Protein AF-A0A453IBJ4-F1 (afdb_monomer_lite)

Organism: Aegilops tauschii subsp. strangulata (NCBI:txid200361)

Sequence (82 aa):
LGVGSSDDTPVEQPKKLYISPPNAKRFQLPDGRHLAYEEKGISADRARFSLVAPHSFLSSRLAGIPGISSSLLEEFGARLVT

Radius of gyration: 22.94 Å; chains: 1; bounding box: 53×32×70 Å

Secondary structure (DSSP, 8-state):
-----------PPPP--------SEEEE-TTS-EEEE-EEES-TTT-SEEEE-PPPTT--TTS--TT--HHHHHHTTEEEE-

Foldseek 3Di:
DDDDDPPPDDDDDDDDDDDDDPPFDWDADPVRDIDGKDKAEDDPVQAPEEDEDDDDPPDDNVVDDPPDDRVVCNVNSYMYMD

pLDDT: mean 85.96, std 14.51, range [41.84, 98.25]

Structure (mmCIF, N/CA/C/O backbone):
data_AF-A0A453IBJ4-F1
#
_entry.id   AF-A0A453IBJ4-F1
#
loop_
_atom_site.group_PDB
_atom_site.id
_atom_site.type_symbol
_atom_site.label_atom_id
_atom_site.label_alt_id
_atom_site.label_comp_id
_atom_site.label_asym_id
_atom_site.label_entity_id
_atom_site.label_seq_id
_atom_site.pdbx_PDB_ins_code
_atom_site.Cartn_x
_atom_site.Cartn_y
_atom_site.Cartn_z
_atom_site.occupancy
_atom_site.B_iso_or_equiv
_atom_site.auth_seq_id
_atom_site.auth_comp_id
_atom_site.auth_asym_id
_atom_site.auth_atom_id
_atom_site.pdbx_PDB_model_num
ATOM 1 N N . LEU A 1 1 ? 40.797 6.173 -55.462 1.00 41.84 1 LEU A N 1
ATOM 2 C CA . LEU A 1 1 ? 41.489 5.719 -54.232 1.00 41.84 1 LEU A CA 1
ATOM 3 C C . LEU A 1 1 ? 40.581 6.059 -53.057 1.00 41.84 1 LEU A C 1
ATOM 5 O O . LEU A 1 1 ? 39.902 7.073 -53.133 1.00 41.84 1 LEU A O 1
ATOM 9 N N . GLY A 1 2 ? 40.447 5.125 -52.117 1.00 43.78 2 GLY A N 1
ATOM 10 C CA . GLY A 1 2 ? 39.228 4.855 -51.347 1.00 43.78 2 GLY A CA 1
ATOM 11 C C . GLY A 1 2 ? 38.740 5.944 -50.388 1.00 43.78 2 GLY A C 1
ATOM 12 O O . GLY A 1 2 ? 39.524 6.656 -49.769 1.00 43.78 2 GLY A O 1
ATOM 13 N N . VAL A 1 3 ? 37.412 5.998 -50.279 1.00 53.31 3 VAL A N 1
ATOM 14 C CA . VAL A 1 3 ? 36.609 6.703 -49.274 1.00 53.31 3 VAL A CA 1
ATOM 15 C C . VAL A 1 3 ? 36.783 6.013 -47.921 1.00 53.31 3 VAL A C 1
ATOM 17 O O . VAL A 1 3 ? 36.611 4.800 -47.830 1.00 53.31 3 VAL A O 1
ATOM 20 N N . GLY A 1 4 ? 37.083 6.780 -46.875 1.00 47.41 4 GLY A N 1
ATOM 21 C CA . GLY A 1 4 ? 37.000 6.330 -45.488 1.00 47.41 4 GLY A CA 1
ATOM 22 C C . GLY A 1 4 ? 36.121 7.296 -44.709 1.00 47.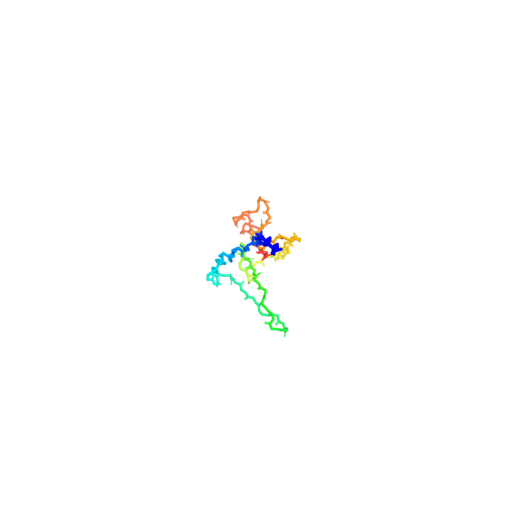41 4 GLY A C 1
ATOM 23 O O . GLY A 1 4 ? 36.625 8.295 -44.207 1.00 47.41 4 GLY A O 1
ATOM 24 N N . SER A 1 5 ? 34.811 7.037 -44.648 1.00 57.19 5 SER A N 1
ATOM 25 C CA . SER A 1 5 ? 33.950 7.694 -43.663 1.00 57.19 5 SER A CA 1
ATOM 26 C C . SER A 1 5 ? 34.156 6.985 -42.332 1.00 57.19 5 SER A C 1
ATOM 28 O O . SER A 1 5 ? 33.793 5.819 -42.179 1.00 57.19 5 SER A O 1
ATOM 30 N N . SER A 1 6 ? 34.785 7.672 -41.388 1.00 62.25 6 SER A N 1
ATOM 31 C CA . SER A 1 6 ? 34.799 7.277 -39.986 1.00 62.25 6 SER A CA 1
ATOM 32 C C . SER A 1 6 ? 33.363 7.316 -39.464 1.00 62.25 6 SER A C 1
ATOM 34 O O . SER A 1 6 ? 32.761 8.384 -39.367 1.00 62.25 6 SER A O 1
ATOM 36 N N . ASP A 1 7 ? 32.810 6.133 -39.217 1.00 62.28 7 ASP A N 1
ATOM 37 C CA . ASP A 1 7 ? 31.461 5.927 -38.703 1.00 62.28 7 ASP A CA 1
ATOM 38 C C . ASP A 1 7 ? 31.463 6.254 -37.197 1.00 62.28 7 ASP A C 1
ATOM 40 O O . ASP A 1 7 ? 31.793 5.419 -36.355 1.00 62.28 7 ASP A O 1
ATOM 44 N N . ASP A 1 8 ? 31.183 7.515 -36.860 1.00 65.38 8 ASP A N 1
ATOM 45 C CA . ASP A 1 8 ? 31.049 8.016 -35.484 1.00 65.38 8 ASP A CA 1
ATOM 46 C C . ASP A 1 8 ? 29.666 7.632 -34.923 1.00 65.38 8 ASP A C 1
ATOM 48 O O . ASP A 1 8 ? 28.816 8.472 -34.622 1.00 65.38 8 ASP A O 1
ATOM 52 N N . THR A 1 9 ? 29.389 6.332 -34.807 1.00 66.94 9 THR A N 1
ATOM 53 C CA . THR A 1 9 ? 28.206 5.864 -34.069 1.00 66.94 9 THR A CA 1
ATOM 54 C C . THR A 1 9 ? 28.441 6.023 -32.563 1.00 66.94 9 THR A C 1
ATOM 56 O O . THR A 1 9 ? 29.356 5.388 -32.029 1.00 66.94 9 THR A O 1
ATOM 59 N N . PRO A 1 10 ? 27.631 6.818 -31.834 1.00 66.69 10 PRO A N 1
ATOM 60 C CA . PRO A 1 10 ? 27.779 6.966 -30.392 1.00 66.69 10 PRO A CA 1
ATOM 61 C C . PRO A 1 10 ? 27.448 5.639 -29.704 1.00 66.69 10 PRO A C 1
ATOM 63 O O . PRO A 1 10 ? 26.311 5.169 -29.748 1.00 66.69 10 PRO A O 1
ATOM 66 N N . VAL A 1 11 ? 28.437 5.024 -29.058 1.00 74.44 11 VAL A N 1
ATOM 67 C CA . VAL A 1 11 ? 28.224 3.826 -28.239 1.00 74.44 11 VAL A CA 1
ATOM 68 C C . VAL A 1 11 ? 27.516 4.253 -26.950 1.00 74.44 11 VAL A C 1
ATOM 70 O O . VAL A 1 11 ? 28.106 4.934 -26.109 1.00 74.44 11 VAL A O 1
ATOM 73 N N . GLU A 1 12 ? 26.242 3.880 -26.794 1.00 74.56 12 GLU A N 1
ATOM 74 C CA . GLU A 1 12 ? 25.489 4.140 -25.563 1.00 74.56 12 GLU A CA 1
ATOM 75 C C . GLU A 1 12 ? 26.152 3.390 -24.399 1.00 74.56 12 GLU A C 1
ATOM 77 O O . GLU A 1 12 ? 2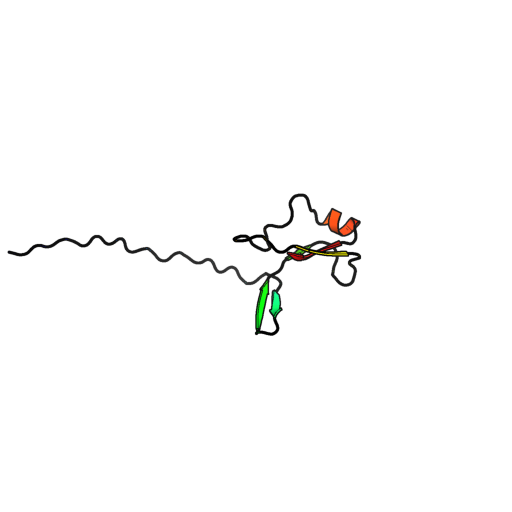6.278 2.163 -24.406 1.00 74.56 12 GLU A O 1
ATOM 82 N N . GLN A 1 13 ? 26.627 4.135 -23.399 1.00 77.50 13 GLN A N 1
ATOM 83 C CA . GLN A 1 13 ? 27.310 3.536 -22.258 1.00 77.50 13 GLN A CA 1
ATOM 84 C C . GLN A 1 13 ? 26.316 2.788 -21.352 1.00 77.50 13 GLN A C 1
ATOM 86 O O . GLN A 1 13 ? 25.205 3.279 -21.125 1.00 77.50 13 GLN A O 1
ATOM 91 N N . PRO A 1 14 ? 26.703 1.632 -20.774 1.00 75.38 14 PRO A N 1
ATOM 92 C CA . PRO A 1 14 ? 25.829 0.861 -19.898 1.00 75.38 14 PRO A CA 1
ATOM 93 C C . PRO A 1 14 ? 25.320 1.702 -18.720 1.00 75.38 14 PRO A C 1
ATOM 95 O O . PRO A 1 14 ? 26.102 2.193 -17.901 1.00 75.38 14 PRO A O 1
ATOM 98 N N . LYS A 1 15 ? 23.995 1.847 -18.595 1.00 81.31 15 LYS A N 1
ATOM 99 C CA . LYS A 1 15 ? 23.381 2.500 -17.431 1.00 81.31 15 LYS A CA 1
ATOM 100 C C . LYS A 1 15 ? 23.672 1.682 -16.175 1.00 81.31 15 LYS A C 1
ATOM 102 O O . LYS A 1 15 ? 23.314 0.509 -16.080 1.00 81.31 15 LYS A O 1
ATOM 107 N N . LYS A 1 16 ? 24.297 2.322 -15.185 1.00 79.38 16 LYS A N 1
ATOM 108 C CA . LYS A 1 16 ? 24.574 1.722 -13.878 1.00 79.38 16 LYS A CA 1
ATOM 109 C C . LYS A 1 16 ? 23.255 1.428 -13.155 1.00 79.38 16 LYS A C 1
ATOM 111 O O . LYS A 1 16 ? 22.574 2.344 -12.702 1.00 79.38 16 LYS A O 1
ATOM 116 N N . LEU A 1 17 ? 22.901 0.149 -13.049 1.00 73.81 17 LEU A N 1
ATOM 117 C CA . LEU A 1 17 ? 21.704 -0.302 -12.344 1.00 73.81 17 LEU A CA 1
ATOM 118 C C . LEU A 1 17 ? 22.014 -0.434 -10.844 1.00 73.81 17 LEU A C 1
ATOM 120 O O . LEU A 1 17 ? 22.783 -1.305 -10.439 1.00 73.81 17 LEU A O 1
ATOM 124 N N . TYR A 1 18 ? 21.433 0.426 -10.006 1.00 69.56 18 TYR A N 1
ATOM 125 C CA . TYR A 1 18 ? 21.497 0.257 -8.553 1.00 69.56 18 TYR A CA 1
ATOM 126 C C . TYR A 1 18 ? 20.417 -0.729 -8.109 1.00 69.56 18 TYR A C 1
ATOM 128 O O . TYR A 1 18 ? 19.235 -0.395 -8.063 1.00 69.56 18 TYR A O 1
ATOM 136 N N . ILE A 1 19 ? 20.829 -1.953 -7.780 1.00 68.94 19 ILE A N 1
ATOM 137 C CA . ILE A 1 19 ? 19.947 -2.958 -7.185 1.00 68.94 19 ILE A CA 1
ATOM 138 C C . ILE A 1 19 ? 19.987 -2.755 -5.670 1.00 68.94 19 ILE A C 1
ATOM 140 O O . ILE A 1 19 ? 20.929 -3.176 -5.000 1.00 68.94 19 ILE A O 1
ATOM 144 N N . SER A 1 20 ? 18.987 -2.069 -5.119 1.00 58.47 20 SER A N 1
ATOM 145 C CA . SER A 1 20 ? 18.809 -2.014 -3.667 1.00 58.47 20 SER A CA 1
ATOM 146 C C . SER A 1 20 ? 18.465 -3.412 -3.133 1.00 58.47 20 SER A C 1
ATOM 148 O O . SER A 1 20 ? 17.708 -4.137 -3.787 1.00 58.47 20 SER A O 1
ATOM 150 N N . PRO A 1 21 ? 18.978 -3.812 -1.955 1.00 59.31 21 PRO A N 1
ATOM 151 C CA . PRO A 1 21 ? 18.584 -5.072 -1.334 1.00 59.31 21 PRO A CA 1
ATOM 152 C C . PRO A 1 21 ? 17.056 -5.113 -1.155 1.00 59.31 21 PRO A C 1
ATOM 154 O 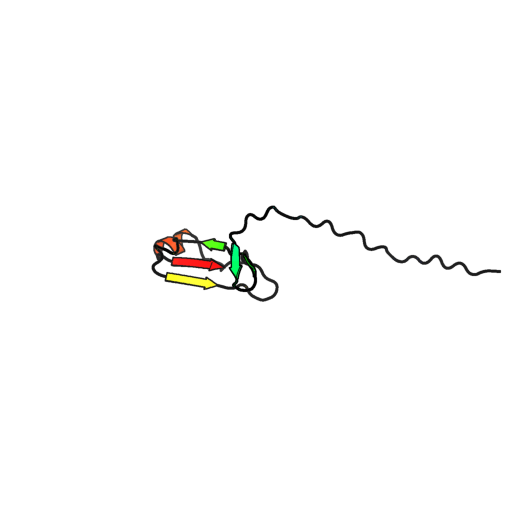O . PRO A 1 21 ? 16.450 -4.073 -0.873 1.00 59.31 21 PRO A O 1
ATOM 157 N N . PRO A 1 22 ? 16.409 -6.279 -1.332 1.00 64.56 22 PRO A N 1
ATOM 158 C CA . PRO A 1 22 ? 14.956 -6.374 -1.342 1.00 64.56 22 PRO A CA 1
ATOM 159 C C . PRO A 1 22 ? 14.409 -6.224 0.082 1.00 64.56 22 PRO A C 1
ATOM 161 O O . PRO A 1 22 ? 14.163 -7.200 0.782 1.00 64.56 22 PRO A O 1
ATOM 164 N N . ASN A 1 23 ? 14.227 -4.978 0.507 1.00 71.69 23 ASN A N 1
ATOM 165 C CA . ASN A 1 23 ? 13.685 -4.599 1.812 1.00 71.69 23 ASN A CA 1
ATOM 166 C C . ASN A 1 23 ? 12.149 -4.505 1.824 1.00 71.69 23 ASN A C 1
ATOM 168 O O . ASN A 1 23 ? 11.545 -4.314 2.876 1.00 71.69 23 ASN A O 1
ATOM 172 N N . ALA A 1 24 ? 11.510 -4.619 0.659 1.00 83.94 24 ALA A N 1
ATOM 173 C CA . ALA A 1 24 ? 10.066 -4.519 0.533 1.00 83.94 24 ALA A CA 1
ATOM 174 C C . ALA A 1 24 ? 9.374 -5.774 1.075 1.00 83.94 24 ALA A C 1
ATOM 176 O O . ALA A 1 24 ? 9.756 -6.898 0.722 1.00 83.94 24 ALA A O 1
ATOM 177 N N . LYS A 1 25 ? 8.291 -5.581 1.841 1.00 89.81 25 LYS A N 1
ATOM 178 C CA . LYS A 1 25 ? 7.332 -6.659 2.090 1.00 89.81 25 LYS A CA 1
ATOM 179 C C . LYS A 1 25 ? 6.764 -7.121 0.751 1.00 89.81 25 LYS A C 1
ATOM 181 O O . LYS A 1 25 ? 6.485 -6.314 -0.138 1.00 89.81 25 LYS A O 1
ATOM 186 N N . ARG A 1 26 ? 6.650 -8.436 0.593 1.00 92.31 26 ARG A N 1
ATOM 187 C CA . ARG A 1 26 ? 6.187 -9.083 -0.634 1.00 92.31 26 ARG A CA 1
ATOM 188 C C . ARG A 1 26 ? 5.228 -10.200 -0.279 1.00 92.31 26 ARG A C 1
ATOM 190 O O . ARG A 1 26 ? 5.437 -10.880 0.721 1.00 92.31 26 ARG A O 1
ATOM 197 N N . PHE A 1 27 ? 4.235 -10.414 -1.127 1.00 91.94 27 PHE A N 1
ATOM 198 C CA . PHE A 1 27 ? 3.451 -11.642 -1.116 1.00 91.94 27 PHE A CA 1
ATOM 199 C C . PHE A 1 27 ? 3.504 -12.303 -2.491 1.00 91.94 27 PHE A C 1
ATOM 201 O O . PHE A 1 27 ? 3.652 -11.628 -3.513 1.00 91.94 27 PHE A O 1
ATOM 208 N N . GLN A 1 28 ? 3.445 -13.631 -2.502 1.00 94.94 28 GLN A N 1
ATOM 209 C CA . GLN A 1 28 ? 3.488 -14.422 -3.723 1.00 94.94 28 GLN A CA 1
ATOM 210 C C . GLN A 1 28 ? 2.064 -14.638 -4.242 1.00 94.94 28 GLN A C 1
ATOM 212 O O . GLN A 1 28 ? 1.163 -15.002 -3.487 1.00 94.94 28 GLN A O 1
ATOM 217 N N . LEU A 1 29 ? 1.864 -14.383 -5.530 1.00 94.88 29 LEU A N 1
ATOM 218 C CA . LEU A 1 29 ? 0.627 -14.664 -6.245 1.00 94.88 29 LEU A CA 1
ATOM 219 C C . LEU A 1 29 ? 0.543 -16.158 -6.599 1.00 94.88 29 LEU A C 1
ATOM 221 O O . LEU A 1 29 ? 1.581 -16.822 -6.672 1.00 94.88 29 LEU A O 1
ATOM 225 N N . PRO A 1 30 ? -0.660 -16.695 -6.883 1.00 98.06 30 PRO A N 1
ATOM 226 C CA . PRO A 1 30 ? -0.825 -18.104 -7.254 1.00 98.06 30 PRO A CA 1
ATOM 227 C C . PRO A 1 30 ? -0.002 -18.545 -8.474 1.00 98.06 30 PRO A C 1
ATOM 229 O O . PRO A 1 30 ? 0.334 -19.717 -8.597 1.00 98.06 30 PRO A O 1
ATOM 232 N N . ASP A 1 31 ? 0.348 -17.612 -9.362 1.00 97.50 31 ASP A N 1
ATOM 233 C CA . ASP A 1 31 ? 1.175 -17.853 -10.552 1.00 97.50 31 ASP A CA 1
ATOM 234 C C . ASP A 1 31 ? 2.692 -17.753 -10.291 1.00 97.50 31 ASP A C 1
ATOM 236 O O . ASP A 1 31 ? 3.498 -17.811 -11.218 1.00 97.50 31 ASP A O 1
ATOM 240 N N . GLY A 1 32 ? 3.098 -17.578 -9.032 1.00 96.62 32 GLY A N 1
ATOM 241 C CA . GLY A 1 32 ? 4.492 -17.501 -8.609 1.00 96.62 32 GLY A CA 1
ATOM 242 C C . GLY A 1 32 ? 5.121 -16.106 -8.678 1.00 96.62 32 GLY A C 1
ATOM 243 O O . GLY A 1 32 ? 6.229 -15.922 -8.165 1.00 96.62 32 GLY A O 1
ATOM 244 N N . ARG A 1 33 ? 4.442 -15.100 -9.249 1.00 94.81 33 ARG A N 1
ATOM 245 C CA . ARG A 1 33 ? 4.931 -13.711 -9.238 1.00 94.81 33 ARG A CA 1
ATOM 246 C C . ARG A 1 33 ? 4.875 -13.121 -7.828 1.00 94.81 33 ARG A C 1
ATOM 248 O O . ARG A 1 33 ? 4.074 -13.537 -6.999 1.00 94.81 33 ARG A O 1
ATOM 255 N N . HIS A 1 34 ? 5.714 -12.124 -7.554 1.00 92.75 34 HIS A N 1
ATOM 256 C CA . HIS A 1 34 ? 5.739 -11.431 -6.263 1.00 92.75 34 HIS A CA 1
ATOM 257 C C . HIS A 1 34 ? 5.180 -10.019 -6.406 1.00 92.75 34 HIS A C 1
ATOM 259 O O . HIS A 1 34 ? 5.657 -9.258 -7.247 1.00 92.75 34 HIS A O 1
ATOM 265 N N . LEU A 1 35 ? 4.230 -9.650 -5.547 1.00 92.69 35 LEU A N 1
ATOM 266 C CA . LEU A 1 35 ? 3.760 -8.275 -5.430 1.00 92.69 35 LEU A CA 1
ATOM 267 C C . LEU A 1 35 ? 4.397 -7.623 -4.202 1.00 92.69 35 LEU A C 1
ATOM 269 O O . LEU A 1 35 ? 4.250 -8.108 -3.079 1.00 92.69 35 LEU A O 1
ATOM 273 N N . ALA A 1 36 ? 5.145 -6.545 -4.430 1.00 93.31 36 ALA A N 1
ATOM 274 C CA . ALA A 1 36 ? 5.714 -5.728 -3.367 1.00 93.31 36 ALA A CA 1
ATOM 275 C C . ALA A 1 36 ? 4.694 -4.683 -2.918 1.00 93.31 36 ALA A C 1
ATOM 277 O O . ALA A 1 36 ? 4.084 -4.036 -3.764 1.00 93.31 36 ALA A O 1
ATOM 278 N N . TYR A 1 37 ? 4.567 -4.493 -1.610 1.00 93.88 37 TYR A N 1
ATOM 279 C CA . TYR A 1 37 ? 3.619 -3.549 -1.026 1.00 93.88 37 TYR A CA 1
ATOM 280 C C . TYR A 1 37 ? 4.244 -2.785 0.141 1.00 93.88 37 TYR A C 1
ATOM 282 O O . TYR A 1 37 ? 5.281 -3.180 0.689 1.00 93.88 37 TYR A O 1
ATOM 290 N N . GLU A 1 38 ? 3.618 -1.676 0.510 1.00 92.19 38 GLU A N 1
ATOM 291 C CA . GLU A 1 38 ? 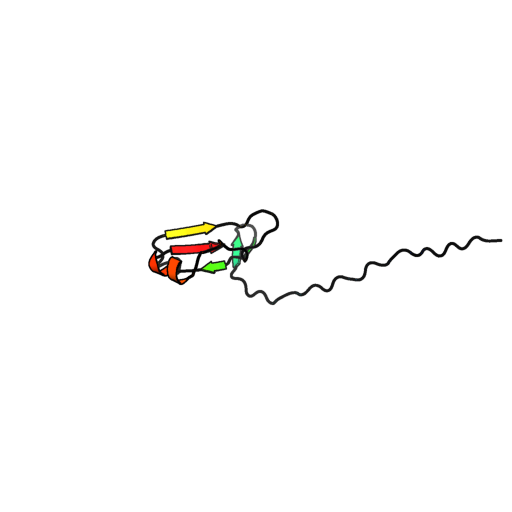3.874 -0.961 1.754 1.00 92.19 38 GLU A CA 1
ATOM 292 C C . GLU A 1 38 ? 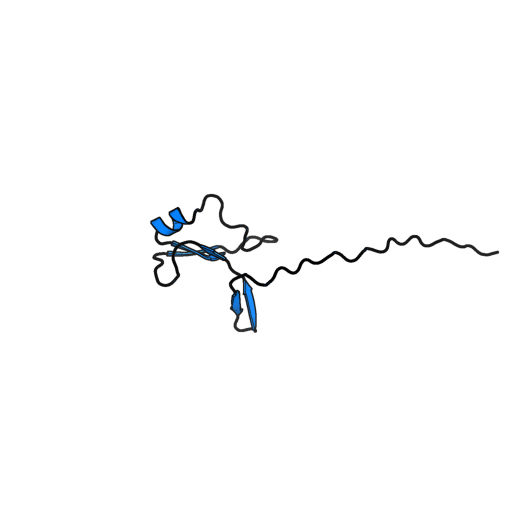2.625 -0.984 2.634 1.00 92.19 38 GLU A C 1
ATOM 294 O O . GLU A 1 38 ? 1.501 -1.015 2.144 1.00 92.19 38 GLU A O 1
ATOM 299 N N . GLU A 1 39 ? 2.820 -1.034 3.949 1.00 93.81 39 GLU A N 1
ATOM 300 C CA . GLU A 1 39 ? 1.732 -1.080 4.922 1.00 93.81 39 GLU A CA 1
ATOM 301 C C . GLU A 1 39 ? 1.946 0.002 5.975 1.00 93.81 39 GLU A C 1
ATOM 303 O O . GLU A 1 39 ? 3.046 0.121 6.520 1.00 93.81 39 GLU A O 1
ATOM 308 N N . LYS A 1 40 ? 0.894 0.776 6.251 1.00 94.25 40 LYS A N 1
ATOM 309 C CA . LYS A 1 40 ? 0.885 1.882 7.214 1.00 94.25 40 LYS A CA 1
ATOM 310 C C . LYS A 1 40 ? -0.335 1.788 8.130 1.00 94.25 40 LYS A C 1
ATOM 312 O O . LYS A 1 40 ? -1.389 1.297 7.719 1.00 94.25 40 LYS A O 1
ATOM 317 N N . GLY A 1 41 ? -0.199 2.318 9.343 1.00 95.75 41 GLY A N 1
ATOM 318 C CA . GLY A 1 41 ? -1.252 2.304 10.359 1.00 95.75 41 GLY A CA 1
ATOM 319 C C . GLY A 1 41 ? -1.287 1.001 11.155 1.00 95.75 41 GLY A C 1
ATOM 320 O O . GLY A 1 41 ? -0.247 0.412 11.454 1.00 95.75 41 GLY A O 1
ATOM 321 N N . ILE A 1 42 ? -2.493 0.562 11.512 1.00 97.19 42 ILE A N 1
ATOM 322 C CA . ILE A 1 42 ? -2.704 -0.606 12.374 1.00 97.19 42 ILE A CA 1
ATOM 323 C C . ILE A 1 42 ? -2.544 -1.912 11.583 1.00 97.19 42 ILE A C 1
ATOM 325 O O . ILE A 1 42 ? -2.891 -2.001 10.407 1.00 97.19 42 ILE A O 1
ATOM 329 N N . SER A 1 43 ? -2.026 -2.948 12.244 1.00 95.38 43 SER A N 1
ATOM 330 C CA . SER A 1 43 ? -1.870 -4.288 11.673 1.00 95.38 43 SER A CA 1
ATOM 331 C C . SER A 1 43 ? -3.216 -4.916 11.286 1.00 95.38 43 SER A C 1
ATOM 333 O O . SER A 1 43 ? -4.252 -4.618 11.880 1.00 95.38 43 SER A O 1
ATOM 335 N N . ALA A 1 44 ? -3.209 -5.803 10.285 1.00 95.31 44 ALA A N 1
ATOM 336 C CA . ALA A 1 44 ? -4.430 -6.367 9.692 1.00 95.31 44 ALA A CA 1
ATOM 337 C C . ALA A 1 44 ? -5.373 -7.053 10.696 1.00 95.31 44 ALA A C 1
ATOM 339 O O . ALA A 1 44 ? -6.584 -7.001 10.527 1.00 95.31 44 ALA A O 1
ATOM 340 N N . ASP A 1 45 ? -4.823 -7.665 11.741 1.00 96.81 45 ASP A N 1
ATOM 341 C CA . ASP A 1 45 ? -5.549 -8.360 12.808 1.00 96.81 45 ASP A CA 1
ATOM 342 C C . ASP A 1 45 ? -6.305 -7.418 13.759 1.00 96.81 45 ASP A C 1
ATOM 344 O O . ASP A 1 45 ? -7.259 -7.834 14.411 1.00 96.81 45 ASP A O 1
ATOM 348 N N . ARG A 1 46 ? -5.892 -6.148 13.836 1.00 96.81 46 ARG A N 1
ATOM 349 C CA . ARG A 1 46 ? -6.464 -5.138 14.744 1.00 96.81 46 ARG A CA 1
ATOM 350 C C . ARG A 1 46 ? -7.190 -4.012 14.020 1.00 96.81 46 ARG A C 1
ATOM 352 O O . ARG A 1 46 ? -7.854 -3.201 14.662 1.00 96.81 46 ARG A O 1
ATOM 359 N N . ALA A 1 47 ? -7.032 -3.917 12.706 1.00 98.00 47 ALA A N 1
ATOM 360 C CA . ALA A 1 47 ? -7.594 -2.831 11.930 1.00 98.00 47 ALA A CA 1
ATOM 361 C C . ALA A 1 47 ? -9.124 -2.934 11.867 1.00 98.00 47 ALA A C 1
ATOM 363 O O . ALA A 1 47 ? -9.683 -3.945 11.449 1.00 98.00 47 ALA A O 1
ATOM 364 N N . ARG A 1 48 ? -9.804 -1.843 12.221 1.00 98.25 48 ARG A N 1
ATOM 365 C CA . ARG A 1 48 ? -11.251 -1.674 12.049 1.00 98.25 48 ARG A CA 1
ATOM 366 C C . ARG A 1 48 ? -11.618 -1.497 10.576 1.00 98.25 48 ARG A C 1
ATOM 368 O O . ARG A 1 48 ? -12.673 -1.951 10.145 1.00 98.25 48 ARG A O 1
ATOM 375 N N . PHE A 1 49 ? -10.737 -0.852 9.810 1.00 97.62 49 PHE A N 1
ATOM 376 C CA . PHE A 1 49 ? -10.882 -0.664 8.370 1.00 97.62 49 PHE A CA 1
ATOM 377 C C . PHE A 1 49 ? -9.581 -1.020 7.657 1.00 97.62 49 PHE A C 1
ATOM 379 O O . PHE A 1 49 ? -8.504 -0.619 8.091 1.00 97.62 49 PHE A O 1
ATOM 386 N N . SER A 1 50 ? -9.677 -1.740 6.540 1.00 97.31 50 SER A N 1
ATOM 387 C CA . SER A 1 50 ? -8.541 -2.011 5.656 1.00 97.31 50 SER A CA 1
ATOM 388 C C . SER A 1 50 ? -8.781 -1.378 4.294 1.00 97.31 50 SER A C 1
ATOM 390 O O . SER A 1 50 ? -9.779 -1.672 3.640 1.00 97.31 50 SER A O 1
ATOM 392 N N . LEU A 1 51 ? -7.851 -0.526 3.868 1.00 95.81 51 LEU A N 1
ATOM 393 C CA . LEU A 1 51 ? -7.868 0.143 2.574 1.00 95.81 51 LEU A CA 1
ATOM 394 C C . LEU A 1 51 ? -6.695 -0.342 1.724 1.00 95.81 51 LEU A C 1
ATOM 396 O O . LEU A 1 51 ? -5.559 -0.418 2.196 1.00 95.81 51 LEU A O 1
ATOM 400 N N . VAL A 1 52 ? -6.977 -0.636 0.458 1.00 95.19 52 VAL A N 1
ATOM 401 C CA . VAL A 1 52 ? -5.966 -0.942 -0.558 1.00 95.19 52 VAL A CA 1
ATOM 402 C C . VAL A 1 52 ? -5.998 0.180 -1.584 1.00 95.19 52 VAL A C 1
ATOM 404 O O . VAL A 1 52 ? -7.033 0.418 -2.204 1.00 95.19 52 VAL A O 1
ATOM 407 N N . ALA A 1 53 ? -4.877 0.871 -1.749 1.00 94.00 53 ALA A N 1
ATOM 408 C CA . ALA A 1 53 ? -4.744 1.999 -2.658 1.00 94.00 53 ALA A CA 1
ATOM 409 C C . ALA A 1 53 ? -3.637 1.700 -3.680 1.00 94.00 53 ALA A C 1
ATOM 411 O O . ALA A 1 53 ? -2.478 2.046 -3.446 1.00 94.00 53 ALA A O 1
ATOM 412 N N . PRO A 1 54 ? -3.967 1.037 -4.804 1.00 93.06 54 PRO A N 1
ATOM 413 C CA . PRO A 1 54 ? -2.996 0.816 -5.862 1.00 93.06 54 PRO A CA 1
ATOM 414 C C . PRO A 1 54 ? -2.560 2.157 -6.452 1.00 93.06 54 PRO A C 1
ATOM 416 O O . PRO A 1 54 ? -3.357 3.083 -6.614 1.00 93.06 54 PRO A O 1
ATOM 419 N N . HIS A 1 55 ? -1.284 2.255 -6.798 1.00 91.31 55 HIS A N 1
ATOM 420 C CA . HIS A 1 55 ? -0.758 3.447 -7.439 1.00 91.31 55 HIS A CA 1
ATOM 421 C C . HIS A 1 55 ? -1.210 3.547 -8.905 1.00 91.31 55 HIS A C 1
ATOM 423 O O . HIS A 1 55 ? -1.454 2.546 -9.582 1.00 91.31 55 HIS A O 1
ATOM 429 N N . SER A 1 56 ? -1.262 4.773 -9.424 1.00 91.50 56 SER A N 1
ATOM 430 C CA . SER A 1 56 ? -1.554 5.039 -10.836 1.00 91.50 56 SER A CA 1
ATOM 431 C C . SER A 1 56 ? -0.446 4.534 -11.775 1.00 91.50 56 SER A C 1
ATOM 433 O O . SER A 1 56 ? 0.640 4.123 -11.348 1.00 91.50 56 SER A O 1
ATOM 435 N N . PHE A 1 57 ? -0.722 4.585 -13.082 1.00 94.31 57 PHE A N 1
ATOM 436 C CA . PHE A 1 57 ? 0.224 4.221 -14.138 1.00 94.31 57 PHE A CA 1
ATOM 437 C C . PHE A 1 57 ? 1.557 4.983 -14.005 1.00 94.31 57 PHE A C 1
ATOM 439 O O . PHE A 1 57 ? 1.565 6.167 -13.674 1.00 94.31 57 PHE A O 1
ATOM 446 N N . LEU A 1 58 ? 2.676 4.289 -14.251 1.00 92.62 58 LEU A N 1
ATOM 447 C CA . LEU A 1 58 ? 4.060 4.790 -14.117 1.00 92.62 58 LEU A CA 1
ATOM 448 C C . LEU A 1 58 ? 4.472 5.269 -12.713 1.00 92.62 58 LEU A C 1
ATOM 450 O O . LEU A 1 58 ? 5.498 5.929 -12.565 1.00 92.62 58 LEU A O 1
ATOM 454 N N . SER A 1 59 ? 3.708 4.920 -11.680 1.00 92.50 59 SER A N 1
ATOM 455 C CA . SER A 1 59 ? 4.039 5.224 -10.288 1.00 92.50 59 SER A CA 1
ATOM 456 C C . SER A 1 59 ? 4.548 3.981 -9.541 1.00 92.50 59 SER A C 1
ATOM 458 O O . SER A 1 59 ? 4.872 2.958 -10.146 1.00 92.50 59 SER A O 1
ATOM 460 N N . SER A 1 60 ? 4.664 4.073 -8.217 1.00 91.25 60 SER A N 1
ATOM 461 C CA . SER A 1 60 ? 5.068 2.965 -7.351 1.00 91.25 60 SER A CA 1
ATOM 462 C C . SER A 1 60 ? 4.306 2.978 -6.029 1.00 91.25 60 SER A C 1
ATOM 464 O O . SER A 1 60 ? 3.715 3.991 -5.650 1.00 91.25 60 SER A O 1
ATOM 466 N N . ARG A 1 61 ? 4.404 1.878 -5.275 1.00 90.75 61 ARG A N 1
ATOM 467 C CA . ARG A 1 61 ? 3.861 1.742 -3.911 1.00 90.75 61 ARG A CA 1
ATOM 468 C C . ARG A 1 61 ? 4.290 2.852 -2.938 1.00 90.75 61 ARG A C 1
ATOM 470 O O . ARG A 1 61 ? 3.623 3.071 -1.934 1.00 90.75 61 ARG A O 1
ATOM 477 N N . LEU A 1 62 ? 5.393 3.552 -3.233 1.00 90.12 62 LEU A N 1
ATOM 478 C CA . LEU A 1 62 ? 5.943 4.621 -2.394 1.00 90.12 62 LEU A CA 1
ATOM 479 C C . LEU A 1 62 ? 5.248 5.975 -2.600 1.00 90.12 62 LEU A C 1
ATOM 481 O O . LEU A 1 62 ? 5.471 6.886 -1.809 1.00 90.12 62 LEU A O 1
ATOM 485 N N . ALA A 1 63 ? 4.426 6.129 -3.645 1.00 89.38 63 ALA A N 1
ATOM 486 C CA . ALA A 1 63 ? 3.750 7.397 -3.923 1.00 89.38 63 ALA A CA 1
ATOM 487 C C . ALA A 1 63 ? 2.786 7.802 -2.796 1.00 89.38 63 ALA A C 1
ATOM 489 O O . ALA A 1 63 ? 2.694 8.980 -2.457 1.00 89.38 63 ALA A O 1
ATOM 490 N N . GLY A 1 64 ? 2.121 6.818 -2.179 1.00 84.31 64 GLY A N 1
ATOM 491 C CA . GLY A 1 64 ? 1.209 7.034 -1.060 1.00 84.31 64 GLY A CA 1
ATOM 492 C C . GLY A 1 64 ? 0.010 7.930 -1.396 1.00 84.31 64 GLY A C 1
ATOM 493 O O . GLY A 1 64 ? -0.284 8.214 -2.555 1.00 84.31 64 GLY A O 1
ATOM 494 N N . ILE A 1 65 ? -0.693 8.366 -0.347 1.00 88.44 65 ILE A N 1
ATOM 495 C CA . ILE A 1 65 ? -1.795 9.331 -0.430 1.00 88.44 65 ILE A CA 1
ATOM 496 C C . ILE A 1 65 ? -1.350 10.598 0.314 1.00 88.44 65 ILE A C 1
ATOM 498 O O . ILE A 1 65 ? -1.056 10.513 1.512 1.00 88.44 65 ILE A O 1
ATOM 502 N N . PRO A 1 66 ? -1.275 11.764 -0.353 1.00 89.88 66 PRO A N 1
ATOM 503 C CA . PRO A 1 66 ? -0.904 13.016 0.299 1.00 89.88 66 PRO A CA 1
ATOM 504 C C . PRO A 1 66 ? -1.809 13.343 1.493 1.00 89.88 66 PRO A C 1
ATOM 506 O O . PRO A 1 66 ? -3.021 13.152 1.435 1.00 89.88 66 PRO A O 1
ATOM 509 N N . GLY A 1 67 ? -1.217 13.851 2.576 1.00 90.69 67 GLY A N 1
ATOM 510 C CA . GLY A 1 67 ? -1.946 14.244 3.788 1.00 90.69 67 GLY A CA 1
ATOM 511 C C . GLY A 1 67 ? -2.295 13.100 4.746 1.00 90.69 67 GLY A C 1
ATOM 512 O O . GLY A 1 67 ? -2.782 13.369 5.839 1.00 90.69 67 GLY A O 1
ATOM 513 N N . ILE A 1 68 ? -2.007 11.842 4.395 1.00 93.44 68 ILE A N 1
ATOM 514 C CA . ILE A 1 68 ? -2.197 10.704 5.301 1.00 93.44 68 ILE A CA 1
ATOM 515 C C . ILE A 1 68 ? -0.944 10.487 6.154 1.00 93.44 68 ILE A C 1
ATOM 517 O O . ILE A 1 68 ? 0.130 10.174 5.638 1.00 93.44 68 ILE A O 1
ATOM 521 N N . SER A 1 69 ? -1.100 10.612 7.473 1.00 93.94 69 SER A N 1
ATOM 522 C CA . SER A 1 69 ? -0.076 10.276 8.466 1.00 93.94 69 SER A CA 1
ATOM 523 C C . SER A 1 69 ? -0.364 8.935 9.145 1.00 93.94 69 SER A C 1
ATOM 525 O O . SER A 1 69 ? -1.506 8.473 9.190 1.00 93.94 69 SER A O 1
ATOM 527 N N . SER A 1 70 ? 0.666 8.320 9.733 1.00 92.50 70 SER A N 1
ATOM 528 C CA . SER A 1 70 ? 0.493 7.102 10.537 1.00 92.50 70 SER A CA 1
ATOM 529 C C . SER A 1 70 ? -0.405 7.337 11.751 1.00 92.50 70 SER A C 1
ATOM 531 O O . SER A 1 70 ? -1.264 6.510 12.023 1.00 92.50 70 SER A O 1
ATOM 533 N N . SER A 1 71 ? -0.272 8.483 12.429 1.00 96.31 71 SER A N 1
ATOM 534 C CA . SER A 1 71 ? -1.088 8.811 13.606 1.00 96.31 71 SER A CA 1
ATOM 535 C C . SER A 1 71 ? -2.581 8.894 13.281 1.00 96.31 71 SER A C 1
ATOM 537 O O . SER A 1 71 ? -3.399 8.400 14.047 1.00 96.31 71 SER A O 1
ATOM 539 N N . LEU A 1 72 ? -2.936 9.459 12.121 1.00 96.56 72 LEU A N 1
ATOM 540 C CA . LEU A 1 72 ? -4.321 9.52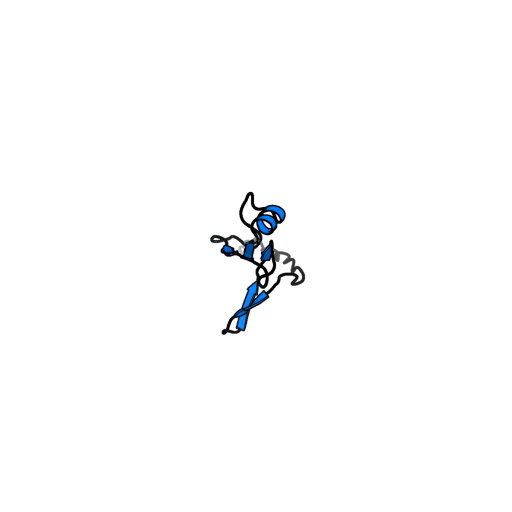0 11.655 1.00 96.56 72 LEU A CA 1
ATOM 541 C C . LEU A 1 72 ? -4.871 8.118 11.372 1.00 96.56 72 LEU A C 1
ATOM 543 O O . LEU A 1 72 ? -5.995 7.795 11.745 1.00 96.56 72 LEU A O 1
ATOM 547 N N . LEU A 1 73 ? -4.076 7.268 10.717 1.00 97.38 73 LEU A N 1
ATOM 548 C CA . LEU A 1 73 ? -4.473 5.883 10.469 1.00 97.38 73 LEU A CA 1
ATOM 549 C C . LEU A 1 73 ? -4.684 5.127 11.788 1.00 97.38 73 LEU A C 1
ATOM 551 O O . LEU A 1 73 ? -5.654 4.389 11.914 1.00 97.38 73 LEU A O 1
ATOM 555 N N . GLU A 1 74 ? -3.822 5.337 12.782 1.00 97.25 74 GLU A N 1
ATOM 556 C CA . GLU A 1 74 ? -3.955 4.725 14.106 1.00 97.25 74 GLU A CA 1
ATOM 557 C C . GLU A 1 74 ? -5.207 5.197 14.854 1.00 97.25 74 GLU A C 1
ATOM 559 O O . GLU A 1 74 ? -5.959 4.358 15.349 1.00 97.25 74 GLU A O 1
ATOM 564 N N . GLU A 1 75 ? -5.482 6.506 14.871 1.00 97.75 75 GLU A N 1
ATOM 565 C CA . GLU A 1 75 ? -6.665 7.101 15.512 1.00 97.75 75 GLU A CA 1
ATOM 566 C C . GLU A 1 75 ? -7.974 6.501 14.979 1.00 97.75 75 GLU A C 1
ATOM 568 O O . GLU A 1 75 ? -8.883 6.166 15.741 1.00 97.75 75 GLU A O 1
ATOM 573 N N . PHE A 1 76 ? -8.058 6.303 13.663 1.00 97.38 76 PHE A N 1
ATOM 574 C CA . PHE A 1 76 ? -9.241 5.733 13.017 1.00 97.38 76 PHE A CA 1
ATOM 575 C C . PHE A 1 76 ? -9.250 4.197 13.012 1.00 97.38 76 PHE A C 1
ATOM 577 O O . PHE A 1 76 ? -10.211 3.584 12.532 1.00 97.38 76 PHE A O 1
ATOM 584 N N . GLY A 1 77 ? -8.202 3.554 13.539 1.00 97.88 77 GLY A N 1
ATOM 585 C CA . GLY A 1 77 ? -8.035 2.104 13.493 1.00 97.88 77 GLY A CA 1
ATOM 586 C C . GLY A 1 77 ? -7.916 1.569 12.063 1.00 97.88 77 GLY A C 1
ATOM 587 O O . GLY A 1 77 ? -8.395 0.475 11.768 1.00 97.88 77 GLY A O 1
ATOM 588 N N . ALA A 1 78 ? -7.347 2.355 11.155 1.00 98.06 78 ALA A N 1
ATOM 589 C CA . ALA A 1 78 ? -7.220 2.038 9.746 1.00 98.06 78 ALA A CA 1
ATOM 590 C C . ALA A 1 78 ? -5.865 1.397 9.420 1.00 98.06 78 ALA A C 1
ATOM 592 O O . ALA A 1 78 ? -4.807 1.783 9.925 1.00 98.06 78 ALA A O 1
ATOM 593 N N . ARG A 1 79 ? -5.915 0.439 8.500 1.00 97.50 79 ARG A N 1
ATOM 594 C CA . ARG A 1 79 ? -4.771 -0.129 7.797 1.00 97.50 79 ARG A CA 1
ATOM 595 C C . ARG A 1 79 ? -4.780 0.360 6.362 1.00 97.50 79 ARG A C 1
ATOM 597 O O . ARG A 1 79 ? -5.785 0.200 5.671 1.00 97.50 79 ARG A O 1
ATOM 604 N N . LEU A 1 80 ? -3.655 0.890 5.897 1.00 96.44 80 LEU A N 1
ATOM 605 C CA . LEU A 1 80 ? -3.464 1.286 4.505 1.00 96.44 80 LEU A CA 1
ATOM 606 C C . LEU A 1 80 ? -2.383 0.421 3.858 1.00 96.44 80 LEU A C 1
ATOM 608 O O . LEU A 1 80 ? -1.273 0.331 4.382 1.00 96.44 80 LEU A O 1
ATOM 612 N N . VAL A 1 81 ? -2.708 -0.176 2.712 1.00 95.50 81 VAL A N 1
ATOM 613 C CA . VAL A 1 81 ? -1.777 -0.931 1.863 1.00 95.50 81 VAL A CA 1
ATOM 614 C C . VAL A 1 81 ? -1.637 -0.251 0.507 1.00 95.50 81 VAL A C 1
ATOM 616 O O . VAL A 1 81 ? -2.655 0.046 -0.124 1.00 95.50 81 VAL A O 1
ATOM 619 N N . THR A 1 82 ? -0.399 -0.043 0.056 1.00 93.88 82 THR A N 1
ATOM 620 C CA . THR A 1 82 ? -0.056 0.548 -1.253 1.00 93.88 82 THR A CA 1
ATOM 621 C C . THR A 1 82 ? 0.921 -0.302 -2.048 1.00 93.88 82 THR A C 1
ATOM 623 O O . THR A 1 82 ? 1.660 -1.107 -1.433 1.00 93.88 82 THR A O 1
#